Protein 5W0H (pdb70)

Solvent-accessible surface area: 4802 Å² total; per-residue (Å²): 72,63,51,73,1,64,1,8,21,2,12,86,185,39,78,46,103,91,2,82,132,48,2,58,88,56,12,79,37,155,47,44,73,7,41,91,52,125,100,87,43,123,13,112,2,98,0,88,5,33,1,74,61,73,99,21,0,57,111,0,16,80,34,0,69,28,56,109,42,67,137,80,132,2,134,7,92,111,23,154

Foldseek 3Di:
DLQKKKKAFADFPDDPVRVVVVLCVLPAWPDKDFDADPPPRTGRRMMMTGHPDNVSSVVSQVVQDQDDDDPTHMHMDGDD

GO terms:
  GO:0005515 protein binding (F, IPI)
  GO:0016607 nuclear speck (C, IDA)
  GO:0005681 spliceosomal complex (C, IDA)
  GO:0000398 mRNA splicing, via spliceosome (P, IC)
  GO:0000974 Prp19 complex (C, IDA)
  GO:0033120 positive regulation of RNA splicing (P, IDA)
  GO:0048025 negative regulation of mRNA splicing, via spliceosome (P, IDA)
  GO:0019899 enzyme binding (F, IPI)
  GO:0006397 mRNA processing (P, TAS)
  GO:0005654 nucleoplasm (C, TAS)
  GO:0031397 negative regulation of protein ubiquitination (P, IDA)
  GO:0031397 negative regulation of protein ubiquitination (P, IMP)
  GO:0005654 nucleoplasm (C, IDA)
  GO:0005634 nucleus (C, IDA)
  GO:0030628 pre-mRNA 3'-splice site binding (F, IDA)
  GO:0071004 U2-type prespliceosome (C, IDA)
  GO:0089701 U2AF complex (C, IDA)
  GO:0000398 mRNA splicing, via spliceosome (P, IDA)
  GO:0140678 molecular function inhibitor activity (F, EXP)
  GO:0003723 RNA binding (F, HDA)

Nearest PDB structures (foldseek):
  5w0h-assembly1_A  TM=1.013E+00  e=4.058E-18  Homo sapiens
  4tu7-assembly1_B  TM=9.758E-01  e=1.428E-15  Homo sapiens
  7s3c-assembly1_A  TM=9.752E-01  e=1.527E-15  Homo sapiens
  7s3b-assembly1_A  TM=9.732E-01  e=1.869E-15  Homo sapiens
  5tbx-assembly1_A  TM=8.878E-01  e=4.197E-09  Homo sapiens

InterPro domains:
  IPR000504 RNA recognition motif domain [PF00076] (151-224)
  IPR000504 RNA recognition motif domain [PF00076] (261-330)
  IPR000504 RNA recognition motif domain [PF00076] (400-459)
  IPR000504 RNA recognition motif domain [PS50102] (149-231)
  IPR000504 RNA recognition motif domain [PS50102] (259-337)
  IPR000504 RNA recognition motif domain [PS50102] (385-466)
  IPR000504 RNA recognition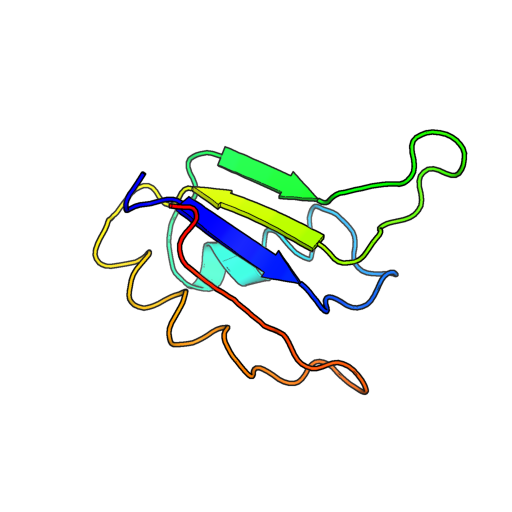 motif domain [SM00360] (150-227)
  IPR000504 RNA recognition motif domain [SM00360] (260-333)
  IPR000504 RNA recognition motif domain [SM00360] (377-462)
  IPR006529 U2 snRNP auxilliary factor, large subunit, splicing factor [TIGR01642] (4-474)
  IPR012677 Nucleotide-binding alpha-beta plait domain superfamily [G3DSA:3.30.70.330] (149-332)
  IPR012677 Nucleotide-binding alpha-beta plait domain superfamily [G3DSA:3.30.70.330] (235-310)
  IPR012677 Nucleotide-binding alpha-beta plait domain superfamily [G3DSA:3.30.70.330] (371-475)
  IPR035979 RNA-binding domain superfamily [SSF54928] (149-233)
  IPR035979 RNA-binding domain superfamily [SSF54928] (244-336)
  IPR035979 RNA-binding domain superfamily [SSF54928] (373-469)

Radius of gyration: 11.83 Å; Cα contacts (8 Å, |Δi|>4): 188; chains: 1; bounding box: 21×22×34 Å

B-factor: mean 18.96, std 10.48, range [7.31, 67.74]

Structure (mmCIF, N/CA/C/O backbone):
data_5W0H
#
_entry.id   5W0H
#
_cell.length_a   33.430
_cell.length_b   38.203
_cell.length_c   72.722
_cell.angle_alpha   90.000
_cell.angle_beta   90.000
_cell.angle_gamma   90.000
#
_symmetry.space_group_name_H-M   'P 21 21 21'
#
loop_
_entity.id
_entity.type
_entity.pdbx_description
1 polymer 'Splicing factor U2AF 65 kDa subunit'
2 water water
#
loop_
_atom_site.group_PDB
_atom_site.id
_atom_site.type_symbol
_atom_site.label_atom_id
_atom_site.label_alt_id
_atom_site.label_comp_id
_atom_site.label_asym_id
_atom_site.label_entity_id
_atom_site.label_seq_id
_atom_site.pdbx_PDB_ins_code
_atom_site.Cartn_x
_atom_site.Cartn_y
_atom_site.Cartn_z
_atom_site.occupancy
_atom_site.B_iso_or_equiv
_atom_site.auth_seq_id
_atom_site.auth_comp_id
_atom_site.auth_asym_id
_atom_site.auth_atom_id
_atom_site.pdbx_PDB_model_num
ATOM 1 N N . SER A 1 5 ? -1.261 22.955 -3.313 1.00 40.76 257 SER A N 1
ATOM 2 C CA . SER A 1 5 ? -1.402 22.258 -2.041 1.00 37.76 257 SER A CA 1
ATOM 3 C C . SER A 1 5 ? -0.606 20.954 -2.027 1.00 31.35 257 SER A C 1
ATOM 4 O O . SER A 1 5 ? -0.258 20.397 -3.075 1.00 28.06 257 SER A O 1
ATOM 11 N N . ALA A 1 6 ? -0.353 20.461 -0.814 1.00 28.93 258 ALA A N 1
ATOM 12 C CA . ALA A 1 6 ? 0.540 19.328 -0.617 1.00 25.03 258 ALA A CA 1
ATOM 13 C C . ALA A 1 6 ? -0.038 18.021 -1.141 1.00 18.32 258 ALA A C 1
ATOM 14 O O . ALA A 1 6 ? 0.711 17.056 -1.287 1.00 19.64 258 ALA A O 1
ATOM 21 N N . HIS A 1 7 ? -1.335 17.962 -1.425 1.00 12.75 259 HIS A N 1
ATOM 22 C CA . HIS A 1 7 ? -1.966 16.758 -1.952 1.00 10.17 259 HIS A CA 1
ATOM 23 C C . HIS A 1 7 ? -2.042 16.739 -3.473 1.00 9.61 259 HIS A C 1
ATOM 24 O O . HIS A 1 7 ? -2.592 15.787 -4.042 1.00 10.94 259 HIS A O 1
ATOM 38 N N . LYS A 1 8 ? -1.544 17.770 -4.147 1.00 10.25 260 LYS A N 1
ATOM 39 C CA . LYS A 1 8 ? -1.765 17.939 -5.576 1.00 10.64 260 LYS A CA 1
ATOM 40 C C . LYS A 1 8 ? -0.502 17.639 -6.364 1.00 10.84 260 LYS A C 1
ATOM 41 O O . LYS A 1 8 ? 0.609 17.971 -5.940 1.00 11.85 260 LYS A O 1
ATOM 60 N N . LEU A 1 9 ? -0.693 17.051 -7.544 1.00 10.23 261 LEU A N 1
ATOM 61 C CA . LEU A 1 9 ? 0.382 16.698 -8.463 1.00 10.88 261 LEU A CA 1
ATOM 62 C C . LEU A 1 9 ? 0.137 17.305 -9.835 1.00 9.72 261 LEU A C 1
ATOM 63 O O . LEU A 1 9 ? -1.009 17.522 -10.254 1.00 10.76 261 LEU A O 1
ATOM 79 N N . PHE A 1 10 ? 1.252 17.527 -10.528 1.00 9.59 262 PHE A N 1
ATOM 80 C CA . PHE A 1 10 ? 1.318 17.885 -11.937 1.00 9.23 262 PHE A CA 1
ATOM 81 C C . PHE A 1 10 ? 2.132 16.807 -12.641 1.00 8.97 262 PHE A C 1
ATOM 82 O O . PHE A 1 10 ? 3.309 16.589 -12.308 1.00 10.29 262 PHE A O 1
ATOM 99 N N . ILE A 1 11 ? 1.499 16.135 -13.598 1.00 9.26 263 ILE A N 1
ATOM 100 C CA . ILE A 1 11 ? 2.066 15.006 -14.321 1.00 8.99 263 ILE A CA 1
ATOM 101 C C . ILE A 1 11 ? 2.220 15.389 -15.789 1.00 9.63 263 ILE A C 1
ATOM 102 O O . ILE A 1 11 ? 1.285 15.922 -16.390 1.00 10.42 263 ILE A O 1
ATOM 118 N N . GLY A 1 12 ? 3.380 15.082 -16.373 1.00 9.89 264 GLY A N 1
ATOM 119 C CA . GLY A 1 12 ? 3.557 15.195 -17.804 1.00 10.42 264 GLY A CA 1
ATOM 120 C C . GLY A 1 12 ? 4.194 13.946 -18.386 1.00 9.69 264 GLY A C 1
ATOM 121 O O . GLY A 1 12 ? 4.812 13.149 -17.686 1.00 11.04 264 GLY A O 1
ATOM 125 N N . GLY A 1 13 ? 4.05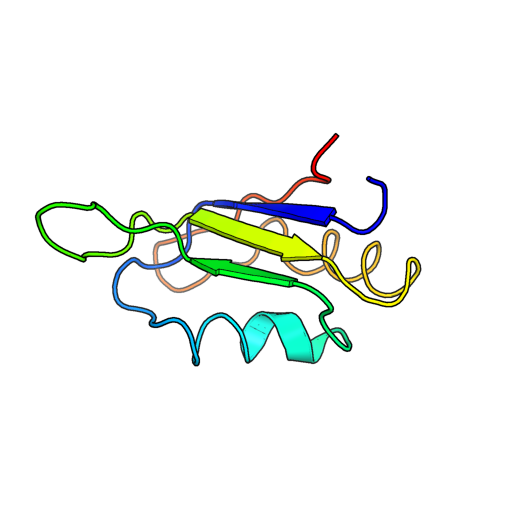6 13.822 -19.700 1.00 10.90 265 GLY A N 1
ATOM 126 C CA . GLY A 1 13 ? 4.622 12.713 -20.438 1.00 11.66 265 GLY A CA 1
ATOM 127 C C . GLY A 1 13 ? 3.700 11.538 -20.664 1.00 12.10 265 GLY A C 1
ATOM 128 O O . GLY A 1 13 ? 4.173 10.488 -21.092 1.00 13.63 265 GLY A O 1
ATOM 132 N N . LEU A 1 14 ? 2.408 11.663 -20.372 1.00 11.06 266 LEU A N 1
ATOM 133 C CA . LEU A 1 14 ? 1.496 10.549 -20.627 1.00 11.54 266 LEU A CA 1
ATOM 134 C C . LEU A 1 14 ? 1.357 10.320 -22.130 1.00 12.54 266 LEU A C 1
ATOM 135 O O . LEU A 1 14 ? 1.252 11.282 -22.896 1.00 14.10 266 LEU A O 1
ATOM 151 N N . PRO A 1 15 ? 1.303 9.070 -22.576 1.00 13.02 267 PRO A N 1
ATOM 152 C CA . PRO A 1 15 ? 0.921 8.802 -23.968 1.00 14.13 267 PRO A CA 1
ATOM 153 C C . PRO A 1 15 ? -0.387 9.502 -24.300 1.00 14.17 267 PRO A C 1
ATOM 154 O O . PRO A 1 15 ? -1.367 9.413 -23.559 1.00 14.49 267 PRO A O 1
ATOM 165 N N . ASN A 1 16 ? -0.414 10.187 -25.445 1.00 14.99 268 ASN A N 1
ATOM 166 C CA A ASN A 1 16 ? -1.539 11.066 -25.736 0.58 15.49 268 ASN A CA 1
ATOM 167 C CA B ASN A 1 16 ? -1.539 11.066 -25.740 0.42 15.10 268 ASN A CA 1
ATOM 168 C C . ASN A 1 16 ? -2.819 10.308 -26.066 1.00 15.41 268 ASN A C 1
ATOM 169 O O . ASN A 1 16 ? -3.896 10.901 -26.010 1.00 18.99 268 ASN A O 1
ATOM 189 N N . TYR A 1 17 ? -2.742 9.017 -26.383 1.00 14.73 269 TYR A N 1
ATOM 190 C CA . TYR A 1 17 ? -3.962 8.279 -26.695 1.00 15.27 269 TYR A CA 1
ATOM 191 C C . TYR A 1 17 ? -4.697 7.773 -25.461 1.00 14.83 269 TYR A C 1
ATOM 192 O O . TYR A 1 17 ? -5.853 7.357 -25.585 1.00 15.76 269 TYR A O 1
ATOM 210 N N . LEU A 1 18 ? -4.072 7.779 -24.283 1.00 14.08 270 LEU A N 1
ATOM 211 C CA . LEU A 1 18 ? -4.785 7.361 -23.085 1.00 14.51 270 LEU A CA 1
ATOM 212 C C . LEU A 1 18 ? -5.898 8.353 -22.777 1.00 14.15 270 LEU A C 1
ATOM 213 O O . LEU A 1 18 ? -5.714 9.572 -22.889 1.00 15.15 270 LEU A O 1
ATOM 229 N N . ASN A 1 19 ? -7.054 7.827 -22.367 1.00 14.81 271 ASN A N 1
ATOM 230 C CA . ASN A 1 19 ? -8.215 8.649 -22.060 1.00 15.47 271 ASN A CA 1
ATOM 231 C C . ASN A 1 19 ? -8.322 8.905 -20.554 1.00 14.49 271 ASN A C 1
ATOM 232 O O . ASN A 1 19 ? -7.506 8.435 -19.759 1.00 13.71 271 ASN A O 1
ATOM 243 N N . ASP A 1 20 ? -9.324 9.702 -20.167 1.00 15.43 272 ASP A N 1
ATOM 244 C CA . ASP A 1 20 ? -9.482 10.089 -18.764 1.00 15.28 272 ASP A CA 1
ATOM 245 C C . ASP A 1 20 ? -9.599 8.877 -17.858 1.00 15.09 272 ASP A C 1
ATOM 246 O O . ASP A 1 20 ? -8.996 8.835 -16.783 1.00 14.61 272 ASP A O 1
ATOM 255 N N . ASP A 1 21 ? -10.427 7.910 -18.242 1.00 15.88 273 ASP A N 1
ATOM 256 C CA . ASP A 1 21 ? -10.656 6.762 -17.372 1.00 16.87 273 ASP A CA 1
ATOM 257 C C . ASP A 1 21 ? -9.379 5.957 -17.187 1.00 14.84 273 ASP A C 1
ATOM 258 O O . ASP A 1 21 ? -9.101 5.458 -16.091 1.00 14.54 273 ASP A O 1
ATOM 267 N N . GLN A 1 22 ? -8.593 5.821 -18.252 1.00 13.51 274 GLN A N 1
ATOM 268 C CA . GLN A 1 22 ? -7.363 5.049 -18.173 1.00 12.76 274 GLN A CA 1
ATOM 269 C C . GLN A 1 22 ? -6.323 5.750 -17.315 1.00 12.61 274 GLN A C 1
ATOM 270 O O . GLN A 1 22 ? -5.653 5.114 -16.493 1.00 11.67 274 GLN A O 1
ATOM 284 N N . VAL A 1 23 ? -6.170 7.061 -17.474 1.00 11.94 275 VAL A N 1
ATOM 285 C CA . VAL A 1 23 ? -5.224 7.775 -16.625 1.00 11.76 275 VAL A CA 1
ATOM 286 C C . VAL A 1 23 ? -5.685 7.731 -15.172 1.00 11.46 275 VAL A C 1
ATOM 287 O O . VAL A 1 23 ? -4.892 7.490 -14.262 1.00 11.66 275 VAL A O 1
ATOM 300 N N A LYS A 1 24 ? -6.985 7.923 -14.950 0.55 12.15 276 LYS A N 1
ATOM 301 N N B LYS A 1 24 ? -6.979 7.961 -14.922 0.45 12.07 276 LYS A N 1
ATOM 302 C CA A LYS A 1 24 ? -7.538 7.895 -13.604 0.55 13.37 276 LYS A CA 1
ATOM 303 C CA B LYS A 1 24 ? -7.466 7.898 -13.546 0.45 13.03 276 LYS A CA 1
ATOM 304 C C A LYS A 1 24 ? -7.305 6.545 -12.938 0.55 11.36 276 LYS A C 1
ATOM 305 C C B LYS A 1 24 ? -7.207 6.530 -12.934 0.45 13.07 276 LYS A C 1
ATOM 306 O O A LYS A 1 24 ? -7.044 6.477 -11.735 0.55 10.78 276 LYS A O 1
ATOM 307 O O B LYS A 1 24 ? -6.795 6.434 -11.774 0.45 16.74 276 LYS A O 1
ATOM 344 N N . GLU A 1 25 ? -7.422 5.458 -13.698 1.00 11.78 277 GLU A N 1
ATOM 345 C CA . GLU A 1 25 ? -7.200 4.135 -13.136 1.00 11.96 277 GLU A CA 1
ATOM 346 C C . GLU A 1 25 ? -5.767 3.978 -12.657 1.00 11.53 277 GLU A C 1
ATOM 347 O O . GLU A 1 25 ? -5.527 3.458 -11.562 1.00 12.52 277 GLU A O 1
ATOM 359 N N . LEU A 1 26 ? -4.798 4.439 -13.454 1.00 10.99 278 LEU A N 1
ATOM 360 C CA . LEU A 1 26 ? -3.406 4.393 -13.015 1.00 10.98 278 LEU A CA 1
ATOM 361 C C . LEU A 1 26 ? -3.212 5.205 -11.737 1.00 10.75 278 LEU A C 1
ATOM 362 O O . LEU A 1 26 ? -2.566 4.754 -10.786 1.00 11.85 278 LEU A O 1
ATOM 378 N N . LEU A 1 27 ? -3.780 6.398 -11.684 1.00 10.01 279 LEU A N 1
ATOM 379 C CA . LEU A 1 27 ? -3.595 7.224 -10.504 1.00 10.01 279 LEU A CA 1
ATOM 380 C C . LEU A 1 27 ? -4.281 6.632 -9.278 1.00 10.09 279 LEU A C 1
ATOM 381 O O . LEU A 1 27 ? -3.729 6.690 -8.172 1.00 10.26 279 LEU A O 1
ATOM 397 N N . THR A 1 28 ? -5.500 6.110 -9.424 1.00 10.70 280 THR A N 1
ATOM 398 C CA . THR A 1 28 ? -6.211 5.596 -8.255 1.00 12.04 280 THR A CA 1
ATOM 399 C C . THR A 1 28 ? -5.640 4.279 -7.772 1.00 11.18 280 THR A C 1
ATOM 400 O O . THR A 1 28 ? -5.973 3.859 -6.664 1.00 12.12 280 THR A O 1
ATOM 411 N N . SER A 1 29 ? -4.738 3.655 -8.529 1.00 11.56 281 SER A N 1
ATOM 412 C CA . SER A 1 29 ? -4.050 2.489 -7.996 1.00 12.36 281 SER A CA 1
ATOM 413 C C . SER A 1 29 ? -3.227 2.829 -6.759 1.00 13.01 281 SER A C 1
ATOM 414 O O . SER A 1 29 ? -2.957 1.939 -5.954 1.00 15.65 281 SER A O 1
ATOM 422 N N . PHE A 1 30 ? -2.835 4.090 -6.583 1.00 10.38 282 PHE A N 1
ATOM 423 C CA . PHE A 1 30 ? -2.123 4.517 -5.384 1.00 10.85 282 PHE A CA 1
ATOM 424 C C . PHE A 1 30 ? -3.050 4.795 -4.211 1.00 10.62 282 PHE A C 1
ATOM 425 O O . PHE A 1 30 ? -2.653 4.580 -3.063 1.00 12.28 282 PHE A O 1
ATOM 442 N N . GLY A 1 31 ? -4.256 5.286 -4.466 1.00 10.72 283 GLY A N 1
ATOM 443 C CA . GLY A 1 31 ? -5.223 5.626 -3.449 1.00 10.15 283 GLY A CA 1
ATOM 444 C C . GLY A 1 31 ? -6.240 6.589 -4.015 1.00 9.74 283 GLY A C 1
ATOM 445 O O . GLY A 1 31 ? -6.163 6.988 -5.184 1.00 10.46 283 GLY A O 1
ATOM 449 N N . PRO A 1 32 ? -7.222 6.977 -3.195 1.00 10.22 284 PRO A N 1
ATOM 450 C CA . PRO A 1 32 ? -8.363 7.729 -3.728 1.00 10.80 284 PRO A CA 1
ATOM 451 C C . PRO A 1 32 ? -8.017 9.155 -4.111 1.00 9.89 284 PRO A C 1
ATOM 452 O O . PRO A 1 32 ? -7.231 9.829 -3.440 1.00 9.79 284 PRO A O 1
ATOM 463 N N . LEU A 1 33 ? -8.668 9.616 -5.184 1.00 11.22 285 LEU A N 1
ATOM 464 C CA . LEU A 1 33 ? -8.552 10.970 -5.689 1.00 10.95 285 LEU A CA 1
ATOM 465 C C . LEU A 1 33 ? -9.715 11.829 -5.236 1.00 11.85 285 LEU A C 1
ATOM 466 O O . LEU A 1 33 ? -10.855 11.368 -5.128 1.00 14.17 285 LEU A O 1
ATOM 482 N N A LYS A 1 34 ? -9.395 13.098 -5.008 0.49 12.89 286 LYS A N 1
ATOM 483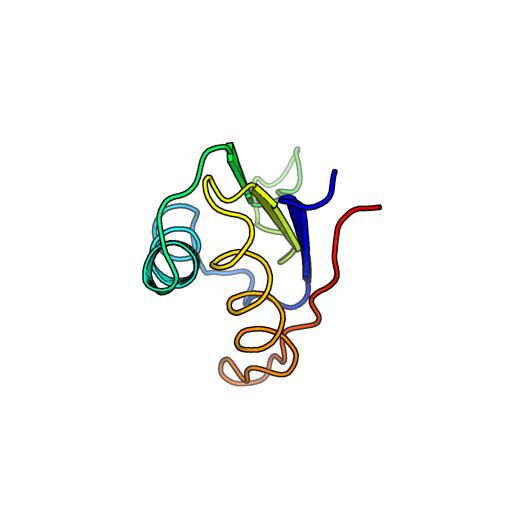 N N B LYS A 1 34 ? -9.440 13.114 -5.028 0.51 12.78 286 LYS A N 1
ATOM 484 C CA A LYS A 1 34 ? -10.367 14.146 -4.773 0.49 13.16 286 LYS A CA 1
ATOM 485 C CA B LYS A 1 34 ? -10.500 14.093 -4.837 0.51 15.52 286 LYS A CA 1
ATOM 486 C C A LYS A 1 34 ? -10.632 14.987 -6.013 0.49 13.94 286 LYS A C 1
ATOM 487 C C B LYS A 1 34 ? -10.585 15.117 -5.961 0.51 14.18 286 LYS A C 1
ATOM 488 O O A LYS A 1 34 ? -11.747 15.488 -6.177 0.49 15.67 286 LYS A O 1
ATOM 489 O O B LYS A 1 34 ? -11.500 15.943 -5.946 0.51 15.91 286 LYS A O 1
ATOM 526 N N . ALA A 1 35 ? -9.658 15.101 -6.916 1.00 12.91 287 ALA A N 1
ATOM 527 C CA . ALA A 1 35 ? -9.788 15.920 -8.116 1.00 13.28 287 ALA A CA 1
ATOM 528 C C . ALA A 1 35 ? -8.891 15.340 -9.194 1.00 11.63 287 ALA A C 1
ATOM 529 O O . ALA A 1 35 ? -7.874 14.716 -8.888 1.00 10.91 287 ALA A O 1
ATOM 536 N N . PHE A 1 36 ? -9.268 15.569 -10.446 1.00 11.75 288 PHE A N 1
ATOM 537 C CA . PHE A 1 36 ? -8.506 15.055 -11.571 1.00 11.96 288 PHE A CA 1
ATOM 538 C C . PHE A 1 36 ? -8.914 15.771 -12.850 1.00 11.04 288 PHE A C 1
ATOM 539 O O . PHE A 1 36 ? -10.104 15.977 -13.085 1.00 12.91 288 PHE A O 1
ATOM 556 N N . ASN A 1 37 ? -7.939 16.079 -13.704 1.00 10.81 289 ASN A N 1
ATOM 557 C CA . ASN A 1 37 ? -8.241 16.403 -15.093 1.00 10.99 289 ASN A CA 1
ATOM 558 C C . ASN A 1 37 ? -7.071 16.031 -15.990 1.00 10.30 289 ASN A C 1
ATOM 559 O O . ASN A 1 37 ? -5.903 16.105 -15.601 1.00 10.94 289 ASN A O 1
ATOM 570 N N . LEU A 1 38 ? -7.416 15.626 -17.204 1.00 10.90 290 LEU A N 1
ATOM 571 C CA . LEU A 1 38 ? -6.466 15.305 -18.252 1.00 10.79 290 LEU A CA 1
ATOM 572 C C . LEU A 1 38 ? -6.513 16.462 -19.254 1.00 10.62 290 LEU A C 1
ATOM 573 O O . LEU A 1 38 ? -7.571 16.749 -19.825 1.00 11.95 290 LEU A O 1
ATOM 589 N N . VAL A 1 39 ? -5.375 17.119 -19.460 1.00 10.69 291 VAL A N 1
ATOM 590 C CA . VAL A 1 39 ? -5.316 18.339 -20.267 1.00 10.90 291 VAL A CA 1
ATOM 591 C C . VAL A 1 39 ? -5.541 18.009 -21.734 1.00 11.06 291 VAL A C 1
ATOM 592 O O . VAL A 1 39 ? -4.888 17.120 -22.288 1.00 11.90 291 VAL A O 1
ATOM 605 N N . LYS A 1 40 ? -6.437 18.756 -22.381 1.00 11.81 292 LYS A N 1
ATOM 606 C CA . LYS A 1 40 ? -6.765 18.541 -23.780 1.00 13.14 292 LYS A CA 1
ATOM 607 C C . LYS A 1 40 ? -6.684 19.846 -24.549 1.00 11.95 292 LYS A C 1
ATOM 608 O O . LYS A 1 40 ? -6.935 20.924 -24.012 1.00 12.90 292 LYS A O 1
ATOM 627 N N . ASP A 1 41 ? -6.350 19.730 -25.828 1.00 11.69 293 ASP A N 1
ATOM 628 C CA . ASP A 1 41 ? -6.478 20.842 -26.756 1.00 10.71 293 ASP A CA 1
ATOM 629 C C . ASP A 1 41 ? -7.952 21.188 -26.905 1.00 10.50 293 ASP A C 1
ATOM 630 O O . ASP A 1 41 ? -8.775 20.316 -27.189 1.00 12.08 293 ASP A O 1
ATOM 639 N N . SER A 1 42 ? -8.293 22.460 -26.721 1.00 9.62 294 SER A N 1
ATOM 640 C CA . SER A 1 42 ? -9.701 22.845 -26.745 1.00 10.95 294 SER A CA 1
ATOM 641 C C . SER A 1 42 ? -10.340 22.711 -28.115 1.00 11.66 294 SER A C 1
ATOM 642 O O . SER A 1 42 ? -11.560 22.573 -28.199 1.00 14.99 294 SER A O 1
ATOM 650 N N . ALA A 1 43 ? -9.567 22.780 -29.190 1.00 10.61 295 ALA A N 1
ATOM 651 C CA . ALA A 1 43 ? -10.100 22.743 -30.550 1.00 11.56 295 ALA A CA 1
ATOM 652 C C . ALA A 1 43 ? -10.138 21.334 -31.116 1.00 13.23 295 ALA A C 1
ATOM 653 O O . ALA A 1 43 ? -11.086 20.991 -31.820 1.00 17.23 295 ALA A O 1
ATOM 660 N N . THR A 1 44 ? -9.132 20.509 -30.839 1.00 12.91 296 THR A N 1
ATOM 661 C CA . THR A 1 44 ? -9.082 19.163 -31.384 1.00 13.61 296 THR A CA 1
ATOM 662 C C . THR A 1 44 ? -9.569 18.115 -30.409 1.00 14.18 296 THR A C 1
ATOM 663 O O . THR A 1 44 ? -9.867 16.993 -30.830 1.00 15.90 296 THR A O 1
ATOM 674 N N . GLY A 1 45 ? -9.635 18.450 -29.127 1.00 14.61 297 GLY A N 1
ATOM 675 C CA . GLY A 1 45 ? -10.013 17.510 -28.100 1.00 17.22 297 GLY A CA 1
ATOM 676 C C . GLY A 1 45 ? -8.941 16.514 -27.734 1.00 17.99 297 GLY A C 1
ATOM 677 O O . GLY A 1 45 ? -9.166 15.695 -26.840 1.00 21.64 297 GLY A O 1
ATOM 681 N N . LEU A 1 46 ? -7.771 16.568 -28.354 1.00 16.72 298 LEU A N 1
ATOM 682 C CA . LEU A 1 46 ? -6.761 15.555 -28.105 1.00 17.45 298 LEU A CA 1
ATOM 683 C C . LEU A 1 46 ? -5.979 15.861 -26.837 1.00 15.94 298 LEU A C 1
ATOM 684 O O . LEU A 1 46 ? -5.756 17.016 -26.479 1.00 16.34 298 LEU A O 1
ATOM 700 N N . SER A 1 47 ? -5.580 14.798 -26.147 1.00 15.41 299 SER A N 1
ATOM 701 C CA . SER A 1 47 ? -4.802 14.932 -24.931 1.00 13.61 299 SER A CA 1
ATOM 702 C C . SER A 1 47 ? -3.420 15.509 -25.214 1.00 13.36 299 SER A C 1
ATOM 703 O O . SER A 1 47 ? -2.760 15.143 -26.193 1.00 15.61 299 SER A O 1
ATOM 711 N N . LYS A 1 48 ? -2.977 16.402 -24.331 1.00 12.01 300 LYS A N 1
ATOM 712 C CA A LYS A 1 48 ? -1.620 16.936 -24.335 0.45 12.38 300 LYS A CA 1
ATOM 713 C CA B LYS A 1 48 ? -1.619 16.930 -24.345 0.55 14.02 300 LYS A CA 1
ATOM 714 C C . LYS A 1 48 ? -0.665 16.121 -23.472 1.00 12.95 300 LYS A C 1
ATOM 715 O O . LYS A 1 48 ? 0.520 16.461 -23.389 1.00 14.60 300 LYS A O 1
ATOM 751 N N . GLY A 1 49 ? -1.145 15.065 -22.828 1.00 12.91 301 GLY A N 1
ATOM 752 C CA . GLY A 1 49 ? -0.275 14.213 -22.036 1.00 12.75 301 GLY A CA 1
ATOM 753 C C . GLY A 1 49 ? 0.059 14.754 -20.669 1.00 11.94 301 GLY A C 1
ATOM 754 O O . GLY A 1 49 ? 0.907 14.181 -19.970 1.00 12.35 301 GLY A O 1
ATOM 758 N N . TYR A 1 50 ? -0.599 15.824 -20.262 1.00 10.79 302 TYR A N 1
ATOM 759 C CA . TYR A 1 50 ? -0.463 16.367 -18.925 1.00 10.56 302 TYR A CA 1
ATOM 760 C C . TYR A 1 50 ? -1.725 16.063 -18.135 1.00 10.39 302 TYR A C 1
ATOM 761 O O . TYR A 1 50 ? -2.831 16.050 -18.679 1.00 11.58 302 TYR A O 1
ATOM 779 N N . ALA A 1 51 ? -1.559 15.834 -16.839 1.00 10.15 303 ALA A N 1
ATOM 780 C CA . ALA A 1 51 ? -2.693 15.646 -15.950 1.00 10.57 303 ALA A CA 1
ATOM 781 C C . ALA A 1 51 ? -2.408 16.357 -14.639 1.00 9.84 303 ALA A C 1
ATOM 782 O O . ALA A 1 51 ? -1.255 16.492 -14.214 1.00 11.13 303 ALA A O 1
ATOM 789 N N . PHE A 1 52 ? -3.473 16.818 -14.012 1.00 10.10 304 PHE A N 1
ATOM 790 C CA . PHE A 1 52 ? -3.426 17.386 -12.678 1.00 9.87 304 PHE A CA 1
ATOM 791 C C . PHE A 1 52 ? -4.335 16.558 -11.790 1.00 10.74 304 PHE A C 1
ATOM 792 O O . PHE A 1 52 ? -5.424 16.156 -12.207 1.00 12.46 304 PHE A O 1
ATOM 809 N N . CYS A 1 53 ? -3.900 16.283 -10.563 1.00 10.30 305 CYS A N 1
ATOM 810 C CA . CYS A 1 53 ? -4.765 15.522 -9.678 1.00 10.70 305 CYS A CA 1
ATOM 811 C C . CYS A 1 53 ? -4.510 15.911 -8.233 1.00 10.48 305 CYS A C 1
ATOM 812 O O . CYS A 1 53 ? -3.514 16.556 -7.902 1.00 11.49 305 CYS A O 1
ATOM 820 N N . GLU A 1 54 ? -5.452 15.527 -7.382 1.00 10.11 306 GLU A N 1
ATOM 821 C CA . GLU A 1 54 ? -5.368 15.763 -5.948 1.00 10.26 306 GLU A CA 1
ATOM 822 C C . GLU A 1 54 ? -5.791 14.490 -5.244 1.00 9.83 306 GLU A C 1
ATOM 823 O O . GLU A 1 54 ? -6.895 13.999 -5.485 1.00 11.22 306 GLU A O 1
ATOM 835 N N . TYR A 1 55 ? -4.906 13.944 -4.412 1.00 9.05 307 TYR A N 1
ATOM 836 C CA . TYR A 1 55 ? -5.249 12.775 -3.620 1.00 8.62 307 TYR A CA 1
ATOM 837 C C . TYR A 1 55 ? -5.913 13.194 -2.316 1.00 8.97 307 TYR A C 1
ATOM 838 O O . TYR A 1 55 ? -5.632 14.254 -1.749 1.00 10.44 307 TYR A O 1
ATOM 856 N N . VAL A 1 56 ? -6.782 12.313 -1.821 1.00 8.73 308 VAL A N 1
ATOM 857 C CA . VAL A 1 56 ? -7.405 12.527 -0.523 1.00 9.16 308 VAL A CA 1
ATOM 858 C C . VAL A 1 56 ? -6.356 12.560 0.590 1.00 9.38 308 VAL A C 1
ATOM 859 O O . VAL A 1 56 ? -6.437 13.384 1.512 1.00 11.08 308 VAL A O 1
ATOM 872 N N . ASP A 1 57 ? -5.384 11.650 0.540 1.00 9.57 309 ASP A N 1
ATOM 873 C CA . ASP A 1 57 ? -4.474 11.366 1.647 1.00 10.48 309 ASP A CA 1
ATOM 874 C C . ASP A 1 57 ? -3.058 11.837 1.313 1.00 9.35 309 ASP A C 1
ATOM 875 O O . ASP A 1 57 ? -2.539 11.547 0.223 1.00 9.82 309 ASP A O 1
ATOM 884 N N . ILE A 1 58 ? -2.410 12.515 2.255 1.00 10.90 310 ILE A N 1
ATOM 885 C CA . ILE A 1 58 ? -1.050 12.999 2.025 1.00 11.45 310 ILE A CA 1
ATOM 886 C C . ILE A 1 58 ? -0.058 11.855 1.822 1.00 11.16 310 ILE A C 1
ATOM 887 O O . ILE A 1 58 ? 0.847 11.956 0.994 1.00 10.99 310 ILE A O 1
ATOM 903 N N A ASN A 1 59 ? -0.206 10.762 2.570 0.57 10.85 311 ASN A N 1
ATOM 904 N N B ASN A 1 59 ? -0.198 10.757 2.560 0.43 11.67 311 ASN A N 1
ATOM 905 C CA A ASN A 1 59 ? 0.740 9.665 2.421 0.57 10.93 311 ASN A CA 1
ATOM 906 C CA B ASN A 1 59 ? 0.784 9.691 2.391 0.43 11.88 311 ASN A CA 1
ATOM 907 C C A ASN A 1 59 ? 0.644 9.075 1.029 0.57 10.68 311 ASN A C 1
ATOM 908 C C B ASN A 1 59 ? 0.643 9.029 1.030 0.43 10.79 311 ASN A C 1
ATOM 909 O O A ASN A 1 59 ? 1.666 8.739 0.422 0.57 11.44 311 ASN A O 1
ATOM 910 O O B ASN A 1 59 ? 1.637 8.568 0.460 0.43 10.28 311 ASN A O 1
ATOM 931 N N . VAL A 1 60 ? -0.580 8.969 0.498 1.00 10.12 312 VAL A N 1
ATOM 932 C CA . VAL A 1 60 ? -0.773 8.488 -0.861 1.00 9.63 312 VAL A CA 1
ATOM 933 C C . VAL A 1 60 ? -0.118 9.440 -1.853 1.00 9.60 312 VAL A C 1
ATOM 934 O O . VAL A 1 60 ? 0.541 9.005 -2.802 1.00 9.78 312 VAL A O 1
ATOM 947 N N . THR A 1 61 ? -0.300 10.747 -1.666 1.00 9.31 313 THR A N 1
ATOM 948 C CA . THR A 1 61 ? 0.342 11.712 -2.554 1.00 9.01 313 THR A CA 1
ATOM 949 C C . THR A 1 61 ? 1.841 11.466 -2.622 1.00 8.66 313 THR A C 1
ATOM 950 O O . THR A 1 61 ? 2.443 11.450 -3.708 1.00 9.19 313 THR A O 1
ATOM 961 N N . ASP A 1 62 ? 2.465 11.285 -1.457 1.00 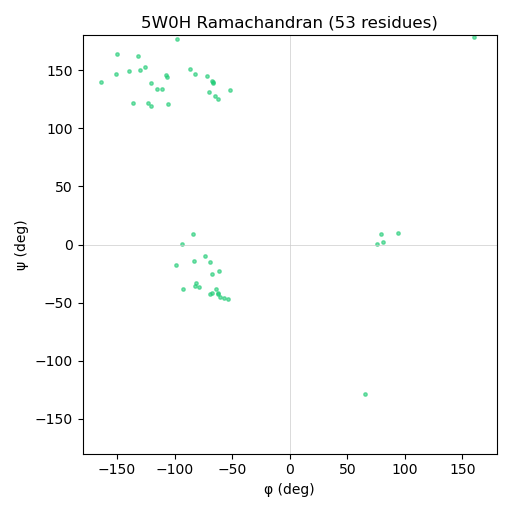9.03 314 ASP A N 1
ATOM 962 C CA . ASP A 1 62 ? 3.908 11.093 -1.403 1.00 9.48 314 ASP A CA 1
ATOM 963 C C . ASP A 1 62 ? 4.328 9.821 -2.141 1.00 8.73 314 AS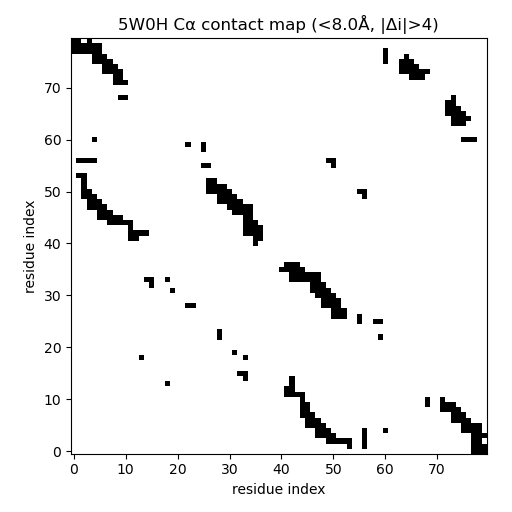P A C 1
ATOM 964 O O . ASP A 1 62 ? 5.342 9.806 -2.861 1.00 9.69 314 ASP A O 1
ATOM 973 N N . GLN A 1 63 ? 3.564 8.745 -1.975 1.00 8.61 315 GLN A N 1
ATOM 974 C CA A GLN A 1 63 ? 3.873 7.486 -2.644 0.73 9.49 315 GLN A CA 1
ATOM 975 C CA B GLN A 1 63 ? 3.875 7.487 -2.645 0.27 8.89 315 GLN A CA 1
ATOM 976 C C . GLN A 1 63 ? 3.593 7.555 -4.138 1.00 8.57 315 GLN A C 1
ATOM 977 O O . GLN A 1 63 ? 4.300 6.907 -4.928 1.00 9.37 315 GLN A O 1
ATOM 1003 N N . ALA A 1 64 ? 2.592 8.337 -4.542 1.00 8.34 316 ALA A N 1
ATOM 1004 C CA . ALA A 1 64 ? 2.243 8.468 -5.947 1.00 8.48 316 ALA A CA 1
ATOM 1005 C C . ALA A 1 64 ? 3.302 9.251 -6.701 1.00 8.29 316 ALA A C 1
ATOM 1006 O O . ALA A 1 64 ? 3.699 8.857 -7.800 1.00 9.52 316 ALA A O 1
ATOM 1013 N N A ILE A 1 65 ? 3.747 10.383 -6.156 0.48 8.64 317 ILE A N 1
ATOM 1014 N N B ILE A 1 65 ? 3.791 10.351 -6.144 0.52 8.05 317 ILE A N 1
ATOM 1015 C CA A ILE A 1 65 ? 4.872 11.088 -6.768 0.48 10.21 317 ILE A CA 1
ATOM 1016 C CA B ILE A 1 65 ? 4.845 11.051 -6.865 0.52 8.11 317 ILE A CA 1
ATOM 1017 C C A ILE A 1 65 ? 6.031 10.129 -6.960 0.48 9.20 317 ILE A C 1
ATOM 1018 C C B ILE A 1 65 ? 6.092 10.185 -6.956 0.52 9.52 317 ILE A C 1
ATOM 1019 O O A ILE A 1 65 ? 6.595 10.001 -8.055 0.48 9.78 317 ILE A O 1
ATOM 1020 O O B ILE A 1 65 ? 6.768 10.159 -7.995 0.52 11.32 317 ILE A O 1
ATOM 1051 N N . ALA A 1 66 ? 6.427 9.467 -5.879 1.00 9.61 318 ALA A N 1
ATOM 1052 C CA . ALA A 1 66 ? 7.604 8.611 -5.931 1.00 10.14 318 ALA A CA 1
ATOM 1053 C C . ALA A 1 6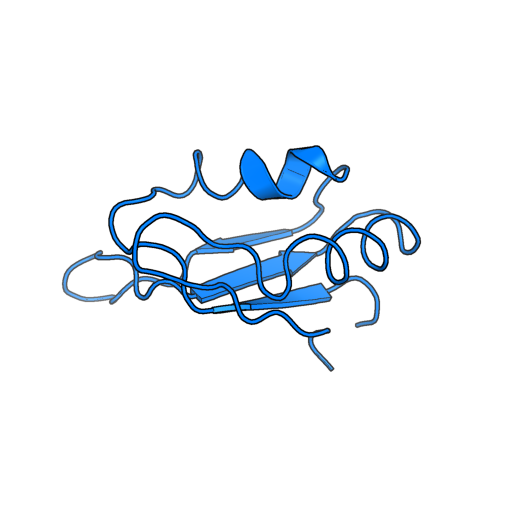6 ? 7.434 7.481 -6.939 1.00 9.98 318 ALA A C 1
ATOM 1054 O O . ALA A 1 66 ? 8.398 7.072 -7.608 1.00 11.37 318 ALA A O 1
ATOM 1061 N N . GLY A 1 67 ? 6.243 6.931 -7.029 1.00 9.47 319 GLY A N 1
ATOM 1062 C CA . GLY A 1 67 ? 6.021 5.809 -7.907 1.00 9.89 319 GLY A CA 1
ATOM 1063 C C . GLY A 1 67 ? 5.855 6.165 -9.372 1.00 9.59 319 GLY A C 1
ATOM 1064 O O . GLY A 1 67 ? 6.278 5.416 -10.253 1.00 9.98 319 GLY A O 1
ATOM 1068 N N . LEU A 1 68 ? 5.207 7.298 -9.638 1.00 9.14 320 LEU A N 1
ATOM 1069 C CA . LEU A 1 68 ? 4.916 7.740 -10.993 1.00 8.88 320 LEU A CA 1
ATOM 1070 C C . LEU A 1 68 ? 6.101 8.443 -11.624 1.00 9.15 320 LEU A C 1
ATOM 1071 O O . LEU A 1 68 ? 6.293 8.367 -12.846 1.00 10.04 320 LEU A O 1
ATOM 1087 N N . ASN A 1 69 ? 6.874 9.190 -10.844 1.00 9.89 321 ASN A N 1
ATOM 1088 C CA . ASN A 1 69 ? 7.975 9.927 -11.429 1.00 10.42 321 ASN A CA 1
ATOM 1089 C C . ASN A 1 69 ? 8.968 8.946 -12.046 1.00 10.56 321 ASN A C 1
ATOM 1090 O O . ASN A 1 69 ? 9.424 8.005 -11.385 1.00 12.23 321 ASN A O 1
ATOM 1101 N N . GLY A 1 70 ? 9.274 9.146 -13.329 1.00 10.95 322 GLY A N 1
ATOM 1102 C CA . GLY A 1 70 ? 10.167 8.264 -14.049 1.00 12.59 322 GLY A CA 1
ATOM 1103 C C . GLY A 1 70 ? 9.553 6.978 -14.562 1.00 11.87 322 GLY A C 1
ATOM 1104 O O . GLY A 1 70 ? 10.271 6.158 -15.142 1.00 14.98 322 GLY A O 1
ATOM 1108 N N . MET A 1 71 ? 8.262 6.772 -14.368 1.00 11.39 323 MET A N 1
ATOM 1109 C CA A MET A 1 71 ? 7.607 5.576 -14.867 0.81 11.18 323 MET A CA 1
ATOM 1110 C CA B MET A 1 71 ? 7.598 5.578 -14.867 0.19 14.24 323 MET A CA 1
ATOM 1111 C C . MET A 1 71 ? 7.608 5.579 -16.390 1.00 12.10 323 MET A C 1
ATOM 1112 O O . MET A 1 71 ? 7.297 6.586 -17.019 1.00 12.92 323 MET A O 1
ATOM 1138 N N A GLN A 1 72 ? 7.919 4.428 -16.979 0.63 13.69 324 GLN A N 1
ATOM 1139 N N B GLN A 1 72 ? 7.994 4.448 -16.973 0.37 13.39 324 GLN A N 1
ATOM 1140 C CA A GLN A 1 72 ? 8.030 4.280 -18.424 0.63 14.34 324 GLN A CA 1
ATOM 1141 C CA B GLN A 1 72 ? 8.008 4.291 -18.417 0.37 12.02 324 GLN A CA 1
ATOM 1142 C C A GLN A 1 72 ? 6.737 3.679 -18.970 0.63 14.14 324 GLN A C 1
ATOM 1143 C C B GLN A 1 72 ? 6.665 3.750 -18.882 0.37 12.50 324 GLN A C 1
ATOM 1144 O O A GLN A 1 72 ? 6.321 2.593 -18.551 0.63 14.46 324 GLN A O 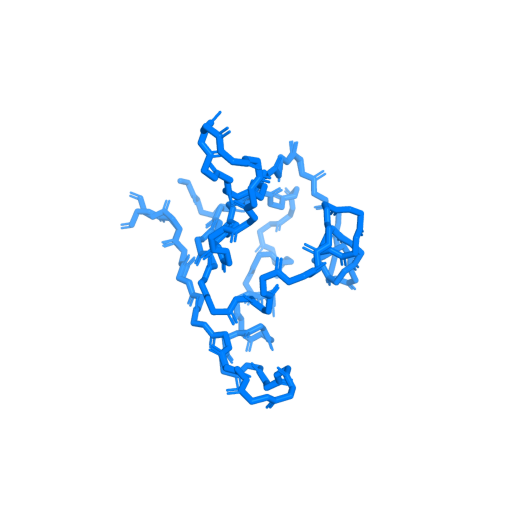1
ATOM 1145 O O B GLN A 1 72 ? 6.136 2.793 -18.310 0.37 13.37 324 GLN A O 1
ATOM 1172 N N . LEU A 1 73 ? 6.123 4.367 -19.927 1.00 13.18 325 LEU A N 1
ATOM 1173 C CA . LEU A 1 73 ? 4.878 3.936 -20.557 1.00 12.98 325 LEU A CA 1
ATOM 1174 C C . LEU A 1 73 ? 5.180 3.850 -22.057 1.00 13.25 325 LEU A C 1
ATOM 1175 O O . LEU A 1 73 ? 4.995 4.819 -22.798 1.00 15.32 325 LEU A O 1
ATOM 1191 N N . GLY A 1 74 ? 5.713 2.713 -22.499 1.00 14.04 326 GLY A N 1
ATOM 1192 C CA . GLY A 1 74 ? 6.154 2.608 -23.884 1.00 15.44 326 GLY A CA 1
ATOM 1193 C C . GLY A 1 74 ? 7.322 3.546 -24.145 1.00 15.68 326 GLY A C 1
ATOM 1194 O O . GLY A 1 74 ? 8.317 3.545 -23.413 1.00 16.10 326 GLY A O 1
ATOM 1198 N N . ASP A 1 75 ? 7.218 4.367 -25.192 1.00 18.06 327 ASP A N 1
ATOM 1199 C CA . ASP A 1 75 ? 8.285 5.309 -25.525 1.00 20.59 327 ASP A CA 1
ATOM 1200 C C . ASP A 1 75 ? 8.217 6.616 -24.735 1.00 19.04 327 ASP A C 1
ATOM 1201 O O . ASP A 1 75 ? 8.971 7.542 -25.041 1.00 20.47 327 ASP A O 1
ATOM 1210 N N . LYS A 1 76 ? 7.355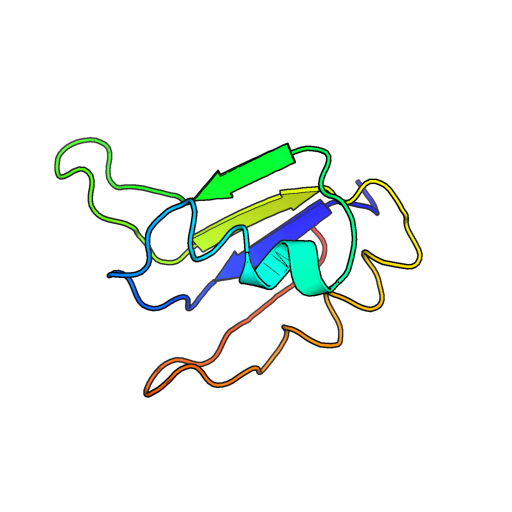 6.711 -23.733 1.00 15.79 328 LYS A N 1
ATOM 1211 C CA . LYS A 1 76 ? 7.214 7.906 -22.926 1.00 15.21 328 LYS A CA 1
ATOM 1212 C C . LYS A 1 76 ? 7.662 7.614 -21.502 1.00 14.91 328 LYS A C 1
ATOM 1213 O O . LYS A 1 76 ? 7.546 6.488 -21.023 1.00 16.82 328 LYS A O 1
ATOM 1232 N N A LYS A 1 77 ? 8.127 8.660 -20.823 0.59 15.43 329 LYS A N 1
ATOM 1233 N N B LYS A 1 77 ? 8.220 8.620 -20.844 0.41 13.33 329 LYS A N 1
ATOM 1234 C CA A LYS A 1 77 ? 8.547 8.603 -19.428 0.59 15.95 329 LYS A CA 1
ATOM 1235 C CA B LYS A 1 77 ? 8.490 8.555 -19.415 0.41 12.70 329 LYS A CA 1
ATOM 1236 C C A LYS A 1 77 ? 7.850 9.723 -18.668 0.59 13.74 329 LYS A C 1
ATOM 1237 C C B LYS A 1 77 ? 7.752 9.687 -18.722 0.41 10.63 329 LYS A C 1
ATOM 1238 O O A LYS A 1 77 ? 7.948 10.891 -19.059 0.59 15.63 329 LYS A O 1
ATOM 1239 O O B LYS A 1 77 ? 7.689 10.809 -19.233 0.41 11.75 329 LYS A O 1
ATOM 1276 N N . LEU A 1 78 ? 7.168 9.383 -17.570 1.00 11.51 330 LEU A N 1
ATOM 1277 C CA . LEU A 1 78 ? 6.450 10.399 -16.819 1.00 10.56 330 LEU A CA 1
ATOM 1278 C C . LEU A 1 78 ? 7.418 11.247 -16.019 1.00 10.54 330 LEU A C 1
ATOM 1279 O O . LEU A 1 78 ? 8.414 10.762 -15.479 1.00 11.75 330 LEU A O 1
ATOM 1295 N N . LEU A 1 79 ? 7.074 12.519 -15.908 1.00 10.44 331 LEU A N 1
ATOM 1296 C CA . LEU A 1 79 ? 7.747 13.461 -15.028 1.00 10.73 331 LEU A CA 1
ATOM 1297 C C . LEU A 1 79 ? 6.669 14.023 -14.111 1.00 10.26 331 LEU A C 1
ATOM 1298 O O . LEU A 1 79 ? 5.667 14.554 -14.594 1.00 10.59 331 LEU A O 1
ATOM 1314 N N . VAL A 1 80 ? 6.837 13.866 -12.800 1.00 10.56 332 VAL A N 1
ATOM 1315 C CA . VAL A 1 80 ? 5.791 14.205 -11.846 1.00 10.32 332 VAL A CA 1
ATOM 1316 C C . VAL A 1 80 ? 6.372 15.072 -10.746 1.00 11.58 332 VAL A C 1
ATOM 1317 O O . VAL A 1 80 ? 7.462 14.792 -10.237 1.00 13.21 332 VAL A O 1
ATOM 1330 N N A GLN A 1 81 ? 5.609 16.064 -10.310 0.51 11.31 333 GLN A N 1
ATOM 1331 N N B GLN A 1 81 ? 5.647 16.150 -10.414 0.49 12.77 333 GLN A N 1
ATOM 1332 C CA A GLN A 1 81 ? 5.999 16.878 -9.173 0.51 11.38 333 GLN A CA 1
ATOM 1333 C CA B GLN A 1 81 ? 6.044 17.179 -9.458 0.49 14.52 333 GLN A CA 1
ATOM 1334 C C A GLN A 1 81 ? 4.763 17.221 -8.364 0.51 11.49 333 GLN A C 1
ATOM 1335 C C B GLN A 1 81 ? 4.846 17.569 -8.595 0.49 14.04 333 GLN A C 1
ATOM 1336 O O A GLN A 1 81 ? 3.625 17.065 -8.818 0.51 10.25 333 GLN A O 1
ATOM 1337 O O B GLN A 1 81 ? 3.714 17.654 -9.082 0.49 14.07 333 GLN A O 1
ATOM 1364 N N A ARG A 1 82 ? 5.008 17.692 -7.144 0.51 13.69 334 ARG A N 1
ATOM 1365 N N B ARG A 1 82 ? 5.097 17.833 -7.314 0.49 14.13 334 ARG A N 1
ATOM 1366 C CA A ARG A 1 82 ? 3.973 18.346 -6.365 0.51 13.48 334 ARG A CA 1
ATOM 1367 C CA B ARG A 1 82 ? 4.037 18.311 -6.435 0.49 13.93 334 ARG A CA 1
ATOM 1368 C C A ARG A 1 82 ? 3.612 19.682 -7.006 0.51 14.22 334 ARG A C 1
ATOM 1369 C C B ARG A 1 82 ? 3.681 19.747 -6.803 0.49 15.04 334 ARG A C 1
ATOM 1370 O O A ARG A 1 82 ? 4.454 20.359 -7.600 0.51 13.77 334 ARG A O 1
ATOM 1371 O O B ARG A 1 82 ? 4.548 20.539 -7.180 0.49 15.79 334 ARG A O 1
ATOM 1412 N N A ALA A 1 83 ? 2.333 20.042 -6.908 0.51 16.20 335 ALA A N 1
ATOM 1413 N N B ALA A 1 83 ? 2.397 20.082 -6.698 0.49 16.75 335 ALA A N 1
ATOM 1414 C CA A ALA A 1 83 ? 1.787 21.228 -7.566 0.51 24.07 335 ALA A CA 1
ATOM 1415 C CA B ALA A 1 83 ? 1.964 21.451 -6.931 0.49 22.65 335 ALA A CA 1
ATOM 1416 C C A ALA A 1 83 ? 1.815 22.384 -6.572 0.51 34.08 335 ALA A C 1
ATOM 1417 C C B ALA A 1 83 ? 2.662 22.399 -5.962 0.49 33.74 335 ALA A C 1
ATOM 1418 O O A ALA A 1 83 ? 0.822 22.721 -5.926 0.51 34.99 335 ALA A O 1
ATOM 1419 O O B ALA A 1 83 ? 3.047 22.022 -4.850 0.49 34.19 335 ALA A O 1
ATOM 1432 N N A SER A 1 84 ? 2.983 23.014 -6.475 0.51 43.19 336 SER A N 1
ATOM 1433 N N B SER A 1 84 ? 2.805 23.646 -6.400 0.49 43.24 336 SER A N 1
ATOM 1434 C CA A SER A 1 84 ? 3.261 24.018 -5.449 0.51 51.05 336 SER A CA 1
ATOM 1435 C CA B SER A 1 84 ? 3.590 24.666 -5.704 0.49 51.17 336 SER A CA 1
ATOM 1436 C C A SER A 1 84 ? 2.315 25.220 -5.483 0.51 56.26 336 SER A C 1
ATOM 1437 C C B SER A 1 84 ? 5.082 24.346 -5.744 0.49 56.42 336 SER A C 1
ATOM 1438 O O A SER A 1 84 ? 2.658 26.297 -4.993 0.51 58.31 336 SER A O 1
ATOM 1439 O O B SER A 1 84 ? 5.908 25.129 -5.272 0.49 58.44 336 SER A O 1
#

Secondary structure (DSSP, 8-state):
-TTEEEEE---TT--HHHHHHHHHTTS-EEEEEEEE-TTT--EEEEEEEEES-HHHHHHHHHHHTT-EETTEE-EEEE--

Sequence (80 aa):
SAHKLFIGGLPNNYLNDDQVKKELLTSFGPLKKAFNLVKDSATGLSKKGYAFCEYVDINNVTDQQAIIAGLNGMMQQLGDKKKLLVQQRRAASS

Organism: Homo sapiens (NCBI:txid9606)

CATH classification: 3.30.70.330